Protein AF-A0A7V5ICJ8-F1 (afdb_monomer)

Radius of gyration: 13.15 Å; Cα contacts (8 Å, |Δi|>4): 109; chains: 1; bounding box: 35×31×33 Å

Nearest PDB structures (foldseek):
  2vch-assembly1_A  TM=6.871E-01  e=6.951E-01  Arabidopsis thaliana
  3tov-assembly2_B  TM=5.220E-01  e=2.672E-01  Veillonella parvula DSM 2008
  5fnz-assembly1_B  TM=4.433E-01  e=6.951E-01  Corynebacterium ammoniagenes
  5fo1-assembly1_B  TM=3.860E-01  e=5.663E-01  Corynebacterium ammoniagenes
  5fnz-assembly1_A  TM=4.041E-01  e=8.531E-01  Corynebacterium ammoniagenes

Secondary structure (DSSP, 8-state):
------EEEEESS-STTTTHHHHHHHHHHHHHHT-EEEEEE-HHHHHHHHHHS---S-SEEEEE------TTS--

pLDDT: mean 83.96, std 13.06, range [50.41, 95.5]

Foldseek 3Di:
DDPDADEEEDACADDDPGNQVVLVVQQVCCVVVVHAYEYEEAPVRSVVNVVVDPDPDGSYHYDYDDDDDDPPDDD

Structure (mmCIF, N/CA/C/O backbone):
data_AF-A0A7V5ICJ8-F1
#
_entry.id   AF-A0A7V5ICJ8-F1
#
loop_
_atom_site.group_PDB
_atom_site.id
_atom_site.type_symbol
_atom_site.label_atom_id
_atom_site.label_alt_id
_atom_site.label_comp_id
_atom_site.label_asym_id
_atom_site.label_entity_id
_atom_site.label_seq_id
_atom_site.pdbx_PDB_ins_code
_atom_site.Cartn_x
_atom_site.Cartn_y
_atom_site.Cartn_z
_atom_site.occupancy
_atom_site.B_iso_or_equiv
_atom_site.auth_seq_id
_atom_site.auth_comp_id
_atom_site.auth_asym_id
_atom_site.auth_atom_id
_atom_site.pdbx_PDB_model_num
ATOM 1 N N . MET A 1 1 ? -22.434 8.755 18.647 1.00 50.41 1 MET A N 1
ATOM 2 C CA . MET A 1 1 ? -21.267 9.172 17.844 1.00 50.41 1 MET A CA 1
ATOM 3 C C . MET A 1 1 ? -21.422 8.552 16.472 1.00 50.41 1 MET A C 1
ATOM 5 O O . MET A 1 1 ? -21.845 7.411 16.413 1.00 50.41 1 MET A O 1
ATOM 9 N N . SER A 1 2 ? -21.149 9.284 15.398 1.00 57.41 2 SER A N 1
ATOM 10 C CA . SER A 1 2 ? -21.077 8.707 14.053 1.00 57.41 2 SER A CA 1
ATOM 11 C C . SER A 1 2 ? -19.929 7.698 13.973 1.00 57.41 2 SER A C 1
ATOM 13 O O . SER A 1 2 ? -18.805 8.050 14.336 1.00 57.41 2 SER A O 1
ATOM 15 N N . ASP A 1 3 ? -20.203 6.493 13.470 1.00 71.69 3 ASP A N 1
ATOM 16 C CA . ASP A 1 3 ? -19.219 5.448 13.148 1.00 71.69 3 ASP A CA 1
ATOM 17 C C . ASP A 1 3 ? -18.400 5.839 11.905 1.00 71.69 3 ASP A C 1
ATOM 19 O O . ASP A 1 3 ? -18.468 5.216 10.846 1.00 71.69 3 ASP A O 1
ATOM 23 N N . PHE A 1 4 ? -17.669 6.949 11.990 1.00 74.25 4 PHE A N 1
ATOM 24 C CA . PHE A 1 4 ? -16.787 7.383 10.918 1.00 74.25 4 PHE A CA 1
ATOM 25 C C . PHE A 1 4 ? -15.442 6.669 11.052 1.00 74.25 4 PHE A C 1
ATOM 27 O O . PHE A 1 4 ? -14.573 7.096 11.811 1.00 74.25 4 PHE A O 1
ATOM 34 N N . THR A 1 5 ? -15.269 5.581 10.304 1.00 77.50 5 THR A N 1
ATOM 35 C CA . THR A 1 5 ? -13.956 4.962 10.105 1.00 77.50 5 THR A CA 1
ATOM 36 C C . THR A 1 5 ? -13.299 5.596 8.877 1.00 77.50 5 THR A C 1
ATOM 38 O O . THR A 1 5 ? -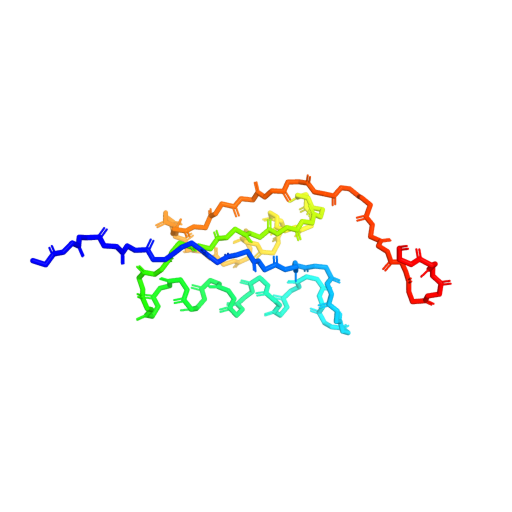13.778 5.377 7.759 1.00 77.50 5 THR A O 1
ATOM 41 N N . PRO A 1 6 ? -12.223 6.386 9.038 1.00 81.44 6 PRO A N 1
ATOM 42 C CA . PRO A 1 6 ? -11.559 7.022 7.908 1.00 81.44 6 PRO A CA 1
ATOM 43 C C . PRO A 1 6 ? -11.010 5.978 6.926 1.00 81.44 6 PRO A C 1
ATOM 45 O O . PRO A 1 6 ? -10.492 4.932 7.329 1.00 81.44 6 PRO A O 1
ATOM 48 N N . LYS A 1 7 ? -11.124 6.288 5.628 1.00 89.94 7 LYS A N 1
ATOM 49 C CA . LYS A 1 7 ? -10.429 5.584 4.544 1.00 89.94 7 LYS A CA 1
ATOM 50 C C . LYS A 1 7 ? -9.211 6.396 4.122 1.00 89.94 7 LYS A C 1
ATOM 52 O O . LYS A 1 7 ? -9.349 7.579 3.821 1.00 89.94 7 LYS A O 1
ATOM 57 N N . ILE A 1 8 ? -8.043 5.762 4.090 1.00 93.88 8 ILE A N 1
ATOM 58 C CA . ILE A 1 8 ? -6.774 6.404 3.733 1.00 93.88 8 ILE A CA 1
ATOM 59 C C . ILE A 1 8 ? -6.202 5.717 2.497 1.00 93.88 8 ILE A C 1
ATOM 61 O O . ILE A 1 8 ? -5.947 4.516 2.521 1.00 93.88 8 ILE A O 1
ATOM 65 N N . ALA A 1 9 ? -5.997 6.477 1.423 1.00 94.81 9 ALA A N 1
ATOM 66 C CA . ALA A 1 9 ? -5.254 6.006 0.261 1.00 94.81 9 ALA A CA 1
ATOM 67 C C . ALA A 1 9 ? -3.748 6.188 0.494 1.00 94.81 9 ALA A C 1
ATOM 69 O O . ALA A 1 9 ? -3.318 7.230 0.988 1.00 94.81 9 ALA A O 1
ATOM 70 N N . VAL A 1 10 ? -2.960 5.174 0.146 1.00 95.38 10 VAL A N 1
ATOM 71 C CA . VAL A 1 10 ? -1.502 5.156 0.288 1.00 95.38 10 VAL A CA 1
ATOM 72 C C . VAL A 1 10 ? -0.903 4.742 -1.050 1.00 95.38 10 VAL A C 1
ATOM 74 O O . VAL A 1 10 ? -1.232 3.670 -1.559 1.00 95.38 10 VAL A O 1
ATOM 77 N N . ASP A 1 11 ? -0.024 5.575 -1.608 1.00 94.94 11 ASP A N 1
ATOM 78 C CA . ASP A 1 11 ? 0.799 5.198 -2.759 1.00 94.94 11 ASP A CA 1
ATOM 79 C C . ASP A 1 11 ? 1.775 4.101 -2.329 1.00 94.94 11 ASP A C 1
ATOM 81 O O . ASP A 1 11 ? 2.711 4.347 -1.571 1.00 94.94 11 ASP A O 1
ATOM 85 N N . ALA A 1 12 ? 1.522 2.878 -2.786 1.00 95.00 12 ALA A N 1
ATOM 86 C CA . ALA A 1 12 ? 2.330 1.719 -2.451 1.00 95.00 12 ALA A CA 1
ATOM 87 C C . ALA A 1 12 ? 3.628 1.655 -3.262 1.00 95.00 12 ALA A C 1
ATOM 89 O O . ALA A 1 12 ? 4.469 0.818 -2.955 1.00 95.00 12 ALA A O 1
ATOM 90 N N . MET A 1 13 ? 3.785 2.479 -4.298 1.00 93.00 13 MET A N 1
ATOM 91 C CA . MET A 1 13 ? 4.906 2.434 -5.237 1.00 93.00 13 MET A CA 1
ATOM 92 C C . MET A 1 13 ? 5.958 3.513 -4.963 1.00 93.00 13 MET A C 1
ATOM 94 O O . MET A 1 13 ? 7.087 3.375 -5.432 1.00 93.00 13 MET A O 1
ATOM 98 N N . GLY A 1 14 ? 5.611 4.550 -4.199 1.00 87.69 14 GLY A N 1
ATOM 99 C CA . GLY A 1 14 ? 6.491 5.669 -3.880 1.00 87.69 14 GLY A CA 1
ATOM 100 C C . GLY A 1 14 ? 7.525 5.379 -2.784 1.00 87.69 14 GLY A C 1
ATOM 101 O O . GLY A 1 14 ? 7.194 4.926 -1.686 1.00 87.69 14 GLY A O 1
ATOM 102 N N . GLY A 1 15 ? 8.784 5.726 -3.059 1.00 86.56 15 GLY A N 1
ATOM 103 C CA . GLY A 1 15 ? 9.900 5.690 -2.107 1.00 86.56 15 GLY A CA 1
ATOM 104 C C . GLY A 1 15 ? 10.916 4.573 -2.360 1.00 86.56 15 GLY A C 1
ATOM 105 O O . GLY A 1 15 ? 10.625 3.567 -3.001 1.00 86.56 15 GLY A O 1
ATOM 106 N N . ASP A 1 16 ? 12.121 4.736 -1.810 1.00 90.69 16 ASP A N 1
ATOM 107 C CA . ASP A 1 16 ? 13.297 3.901 -2.124 1.00 90.69 16 ASP A CA 1
ATOM 108 C C . ASP A 1 16 ? 13.123 2.403 -1.811 1.00 90.69 16 ASP A C 1
ATOM 110 O O . ASP A 1 16 ? 13.777 1.551 -2.409 1.00 90.69 16 ASP A O 1
ATOM 114 N N . PHE A 1 17 ? 12.238 2.077 -0.864 1.00 91.88 17 PHE A N 1
ATOM 115 C CA . PHE A 1 17 ? 11.968 0.710 -0.398 1.00 91.88 17 PHE A CA 1
ATOM 116 C C . PHE A 1 17 ? 10.533 0.252 -0.691 1.00 91.88 17 PHE A C 1
ATOM 118 O O . PHE A 1 17 ? 10.017 -0.673 -0.050 1.00 91.88 17 PHE A O 1
ATOM 125 N N . ALA A 1 18 ? 9.858 0.921 -1.625 1.00 91.81 18 ALA A N 1
ATOM 126 C CA . ALA A 1 18 ? 8.554 0.504 -2.107 1.00 91.81 18 ALA A CA 1
ATOM 127 C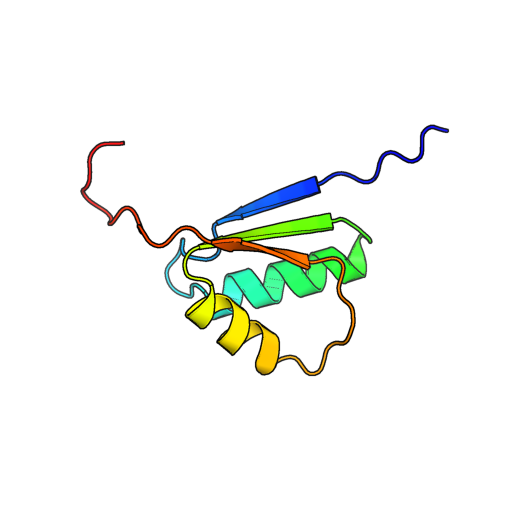 C . ALA A 1 18 ? 8.665 -0.725 -3.036 1.00 91.81 18 ALA A C 1
ATOM 129 O O . ALA A 1 18 ? 9.674 -0.915 -3.716 1.00 91.81 18 ALA A O 1
ATOM 130 N N . PRO A 1 19 ? 7.638 -1.589 -3.098 1.00 9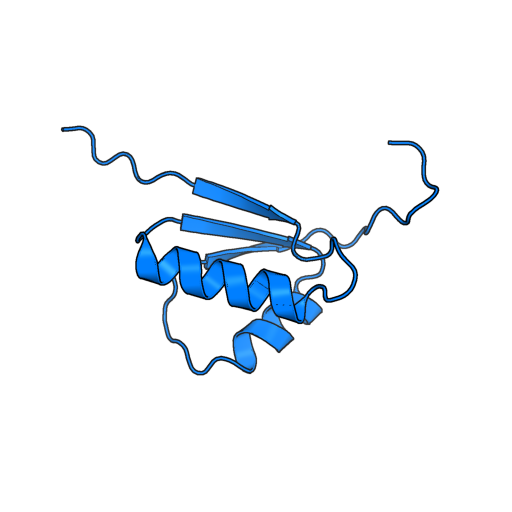3.88 19 PRO A N 1
ATOM 131 C CA . PRO A 1 19 ? 6.409 -1.546 -2.307 1.00 93.88 19 PRO A CA 1
ATOM 132 C C . PRO A 1 19 ? 6.520 -2.198 -0.923 1.00 93.88 19 PRO A C 1
ATOM 134 O O . PRO A 1 19 ? 5.614 -2.052 -0.108 1.00 93.88 19 PRO A O 1
ATOM 137 N N . GLU A 1 20 ? 7.620 -2.889 -0.621 1.00 94.12 20 GLU A N 1
ATOM 138 C CA . GLU A 1 20 ? 7.769 -3.710 0.589 1.00 94.12 20 GLU A CA 1
ATOM 139 C C . GLU A 1 20 ? 7.508 -2.932 1.889 1.00 94.12 20 GLU A C 1
ATOM 141 O O . GLU A 1 20 ? 6.635 -3.304 2.680 1.00 94.12 20 GLU A O 1
ATOM 146 N N . MET A 1 21 ? 8.237 -1.836 2.115 1.00 94.44 21 MET A N 1
ATOM 147 C CA . MET A 1 21 ? 8.138 -1.094 3.376 1.00 94.44 21 MET A CA 1
ATOM 148 C C . MET A 1 21 ? 6.812 -0.349 3.515 1.00 94.44 21 MET A C 1
ATOM 150 O O . MET A 1 21 ? 6.271 -0.264 4.621 1.00 94.44 21 MET A O 1
ATOM 154 N N . VAL A 1 22 ? 6.262 0.142 2.402 1.00 95.31 22 VAL A N 1
ATOM 155 C CA . VAL A 1 22 ? 4.986 0.863 2.394 1.00 95.31 22 VAL A CA 1
ATOM 156 C C . VAL A 1 22 ? 3.835 -0.086 2.708 1.00 95.31 22 VAL A C 1
ATOM 158 O O . VAL A 1 22 ? 3.052 0.180 3.620 1.00 95.31 22 VAL A O 1
ATOM 161 N N . VAL A 1 23 ? 3.773 -1.232 2.023 1.00 94.19 23 VAL A N 1
ATOM 162 C CA . VAL A 1 23 ? 2.754 -2.261 2.266 1.00 94.19 23 VAL A CA 1
ATOM 163 C C . VAL A 1 23 ? 2.835 -2.751 3.712 1.00 94.19 23 VAL A C 1
ATOM 165 O O . VAL A 1 23 ? 1.816 -2.818 4.399 1.00 94.19 23 VAL A O 1
ATOM 168 N N . ARG A 1 24 ? 4.040 -3.025 4.224 1.00 93.00 24 ARG A N 1
ATOM 169 C CA . ARG A 1 24 ? 4.227 -3.467 5.612 1.00 93.00 24 ARG A CA 1
ATOM 170 C C . ARG A 1 24 ? 3.767 -2.417 6.626 1.00 93.00 24 ARG A C 1
ATOM 172 O O . ARG A 1 24 ? 3.075 -2.761 7.584 1.00 93.00 24 ARG A O 1
ATOM 179 N N . GLY A 1 25 ? 4.127 -1.151 6.424 1.00 93.25 25 GLY A N 1
ATOM 180 C CA . GLY A 1 25 ? 3.711 -0.049 7.294 1.00 93.25 25 GLY A CA 1
ATOM 181 C C . GLY A 1 25 ? 2.198 0.168 7.284 1.00 93.25 25 GLY A C 1
ATOM 182 O O . GLY A 1 25 ? 1.586 0.287 8.346 1.00 93.25 25 GLY A O 1
ATOM 183 N N . ALA A 1 26 ? 1.585 0.135 6.100 1.00 93.69 26 ALA A N 1
ATOM 184 C CA . ALA A 1 26 ? 0.141 0.238 5.931 1.00 93.69 26 ALA A CA 1
ATOM 185 C C . ALA A 1 26 ? -0.591 -0.874 6.688 1.00 93.69 26 ALA A C 1
ATOM 187 O O . ALA A 1 26 ? -1.493 -0.604 7.475 1.00 93.69 26 ALA A O 1
ATOM 188 N N . VAL A 1 27 ? -0.160 -2.123 6.533 1.00 91.19 27 VAL A N 1
ATOM 189 C CA . VAL A 1 27 ? -0.773 -3.254 7.234 1.00 91.19 27 VAL A CA 1
ATOM 190 C C . VAL A 1 27 ? -0.676 -3.112 8.759 1.00 91.19 27 VAL A C 1
ATOM 192 O O . VAL A 1 27 ? -1.653 -3.368 9.469 1.00 91.19 27 VAL A O 1
ATOM 195 N N . LEU A 1 28 ? 0.469 -2.658 9.280 1.00 91.38 28 LEU A N 1
ATOM 196 C CA . LEU A 1 28 ? 0.627 -2.384 10.711 1.00 91.38 28 LEU A CA 1
ATOM 197 C C . LEU A 1 28 ? -0.326 -1.277 11.188 1.00 91.38 28 LEU A C 1
ATOM 199 O O . LEU A 1 28 ? -0.981 -1.441 12.218 1.00 91.38 28 LEU A O 1
ATOM 203 N N . ALA A 1 29 ? -0.460 -0.190 10.425 1.00 91.19 29 ALA A N 1
ATOM 204 C CA . ALA A 1 29 ? -1.358 0.915 10.751 1.00 91.19 29 ALA A CA 1
ATOM 205 C C . ALA A 1 29 ? -2.839 0.498 10.711 1.00 91.19 29 ALA A C 1
ATOM 207 O O . ALA A 1 29 ? -3.586 0.798 11.644 1.00 91.19 29 ALA A O 1
ATOM 208 N N . ALA A 1 30 ? -3.247 -0.249 9.680 1.00 90.12 30 ALA A N 1
ATOM 209 C CA . ALA A 1 30 ? -4.593 -0.804 9.539 1.00 90.12 30 ALA A CA 1
ATOM 210 C C . ALA A 1 30 ? -5.003 -1.609 10.782 1.00 90.12 30 ALA A C 1
ATOM 212 O O . ALA A 1 30 ? -6.099 -1.429 11.313 1.00 90.12 30 ALA A O 1
ATOM 213 N N . LYS A 1 31 ? -4.092 -2.441 11.302 1.00 86.38 31 LYS A N 1
ATOM 214 C CA . LYS A 1 31 ? -4.305 -3.217 12.532 1.00 86.38 31 LYS A CA 1
ATOM 215 C C . LYS A 1 31 ? -4.344 -2.352 13.785 1.00 86.38 31 LYS A C 1
ATOM 217 O O . LYS A 1 31 ? -5.252 -2.492 14.596 1.00 86.38 31 LYS A O 1
ATOM 222 N N . GLN A 1 32 ? -3.341 -1.494 13.968 1.00 89.75 32 GLN A N 1
ATOM 223 C CA . GLN A 1 32 ? -3.162 -0.742 15.209 1.00 89.75 32 GLN A CA 1
ATOM 224 C C . GLN A 1 32 ? -4.275 0.282 15.432 1.00 89.75 32 GLN A C 1
ATOM 226 O O . GLN A 1 32 ? -4.707 0.482 16.565 1.00 89.75 32 GLN A O 1
ATOM 231 N N . PHE A 1 33 ? -4.742 0.918 14.358 1.00 88.06 33 PHE A N 1
ATOM 232 C CA . PHE A 1 33 ? -5.725 1.995 14.435 1.00 88.06 33 PHE A CA 1
ATOM 233 C C . PHE A 1 33 ? -7.125 1.574 13.982 1.00 88.06 33 PHE A C 1
ATOM 235 O O . PHE A 1 33 ? -8.045 2.380 14.077 1.00 88.06 33 PHE A O 1
ATOM 242 N N . SER A 1 34 ? -7.305 0.327 13.521 1.00 86.19 34 SER A N 1
ATOM 243 C CA . SER A 1 34 ? -8.586 -0.169 12.988 1.00 86.19 34 SER A CA 1
ATOM 244 C C . SER A 1 34 ? -9.159 0.747 11.896 1.00 86.19 34 SER A C 1
ATOM 246 O O . SER A 1 34 ? -10.354 1.038 11.863 1.00 86.19 34 SER A O 1
ATOM 248 N N . ILE A 1 35 ? -8.278 1.233 11.019 1.00 88.88 35 ILE A N 1
ATOM 249 C CA . ILE A 1 35 ? -8.611 2.106 9.888 1.00 88.88 35 ILE A CA 1
ATOM 250 C C . ILE A 1 35 ? -8.626 1.314 8.585 1.00 88.88 35 ILE A C 1
ATOM 252 O O . ILE A 1 35 ? -7.930 0.309 8.446 1.00 88.88 35 ILE A O 1
ATOM 256 N N . ASN A 1 36 ? -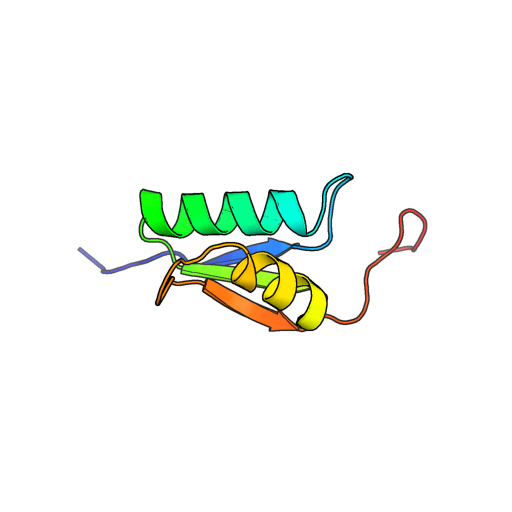9.381 1.813 7.612 1.00 91.38 36 ASN A N 1
ATOM 257 C CA . ASN A 1 36 ? -9.428 1.236 6.276 1.00 91.38 36 ASN A CA 1
ATOM 258 C C . ASN A 1 36 ? -8.330 1.862 5.412 1.00 91.38 36 ASN A C 1
ATOM 260 O O . ASN A 1 36 ? -8.279 3.088 5.272 1.00 91.38 36 ASN A O 1
ATOM 264 N N . ILE A 1 37 ? -7.477 1.036 4.810 1.00 94.44 37 ILE A N 1
ATOM 265 C CA . ILE A 1 37 ? -6.405 1.506 3.924 1.00 94.44 37 ILE A CA 1
ATOM 266 C C . ILE A 1 37 ? -6.634 1.010 2.501 1.00 94.44 37 ILE A C 1
ATOM 268 O O . ILE A 1 37 ? -6.990 -0.144 2.288 1.00 94.44 37 ILE A O 1
ATOM 272 N N . ILE A 1 38 ? -6.399 1.885 1.527 1.00 95.44 38 ILE A N 1
ATOM 273 C CA . ILE A 1 38 ? -6.390 1.562 0.103 1.00 95.44 38 ILE A CA 1
ATOM 274 C C . ILE A 1 38 ? -4.948 1.693 -0.388 1.00 95.44 38 ILE A C 1
ATOM 276 O O . ILE A 1 38 ? -4.403 2.794 -0.414 1.00 95.44 38 ILE A O 1
ATOM 280 N N . LEU A 1 39 ? -4.327 0.580 -0.769 1.00 95.50 39 LEU A N 1
ATOM 281 C CA . LEU A 1 39 ? -3.000 0.565 -1.383 1.00 95.50 39 LEU A CA 1
ATOM 282 C C . LEU A 1 39 ? -3.141 0.811 -2.885 1.00 95.50 39 LEU A C 1
ATOM 284 O O . LEU A 1 39 ? -3.775 0.019 -3.582 1.00 95.50 39 LEU A O 1
ATOM 288 N N . VAL A 1 40 ? -2.564 1.905 -3.373 1.00 95.44 40 VAL A N 1
ATOM 289 C CA . VAL A 1 40 ? -2.612 2.301 -4.784 1.00 95.44 40 VAL A CA 1
ATOM 290 C C . VAL A 1 40 ? -1.311 1.891 -5.463 1.00 95.44 40 VAL A C 1
ATOM 292 O O . VAL A 1 40 ? -0.237 2.209 -4.959 1.00 95.44 40 VAL A O 1
ATOM 295 N N . GLY A 1 41 ? -1.390 1.174 -6.584 1.00 94.62 41 GLY A N 1
ATOM 296 C CA . GLY A 1 41 ? -0.199 0.800 -7.349 1.00 94.62 41 GLY A CA 1
ATOM 297 C C . GLY A 1 41 ? -0.323 -0.497 -8.138 1.00 94.62 41 GLY A C 1
ATOM 298 O O . GLY A 1 41 ? -1.418 -0.994 -8.422 1.00 94.62 41 GLY A O 1
ATOM 299 N N . ASN A 1 42 ? 0.824 -1.075 -8.491 1.00 94.06 42 ASN A N 1
ATOM 300 C CA . ASN A 1 42 ? 0.864 -2.340 -9.213 1.00 94.06 42 ASN A CA 1
ATOM 301 C C . ASN A 1 42 ?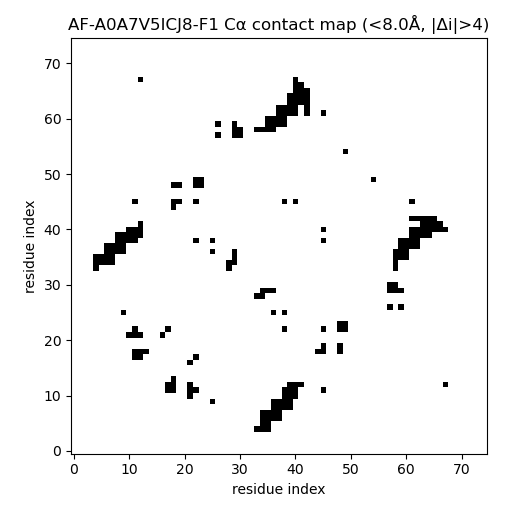 0.343 -3.480 -8.318 1.00 94.06 42 ASN A C 1
ATOM 303 O O . ASN A 1 42 ? 0.981 -3.848 -7.327 1.00 94.06 42 ASN A O 1
ATOM 307 N N . GLU A 1 43 ? -0.809 -4.047 -8.681 1.00 93.69 43 GLU A N 1
ATOM 308 C CA . GLU A 1 43 ? -1.532 -5.014 -7.853 1.00 93.69 43 GLU A CA 1
ATOM 309 C C . GLU A 1 43 ? -0.712 -6.282 -7.603 1.00 93.69 43 GLU A C 1
ATOM 311 O O . GLU A 1 43 ? -0.655 -6.749 -6.467 1.00 93.69 43 GLU A O 1
ATOM 316 N N . ASP A 1 44 ? -0.014 -6.800 -8.615 1.00 93.00 44 ASP A N 1
ATOM 317 C CA . ASP A 1 44 ? 0.800 -8.011 -8.482 1.00 93.00 44 ASP A CA 1
ATOM 318 C C . ASP A 1 44 ? 1.940 -7.821 -7.480 1.00 93.00 44 ASP A C 1
ATOM 320 O O . ASP A 1 44 ? 2.180 -8.676 -6.620 1.00 93.00 44 ASP A O 1
ATOM 324 N N . LYS A 1 45 ? 2.631 -6.676 -7.551 1.00 93.12 45 LYS A N 1
ATOM 325 C CA . LYS A 1 45 ? 3.699 -6.344 -6.603 1.00 93.12 45 LYS A CA 1
ATOM 326 C C . LYS A 1 45 ? 3.144 -6.179 -5.186 1.00 93.12 45 LYS A C 1
ATOM 328 O O . LYS A 1 45 ? 3.713 -6.740 -4.252 1.00 93.12 45 LYS A O 1
ATOM 333 N N . ILE A 1 46 ? 2.016 -5.485 -5.022 1.00 93.81 46 ILE A N 1
ATOM 334 C CA . ILE A 1 46 ? 1.364 -5.300 -3.715 1.00 93.81 46 ILE A CA 1
ATOM 335 C C . ILE A 1 46 ? 0.922 -6.649 -3.131 1.00 93.81 46 ILE A C 1
ATOM 337 O O . ILE A 1 46 ? 1.223 -6.952 -1.976 1.00 93.81 46 ILE A O 1
ATOM 341 N N . ARG A 1 47 ? 0.255 -7.501 -3.922 1.00 92.06 47 ARG A N 1
ATOM 342 C CA . ARG A 1 47 ? -0.192 -8.837 -3.495 1.00 92.06 47 ARG A CA 1
ATOM 343 C C . ARG A 1 47 ? 0.970 -9.738 -3.103 1.00 92.06 47 ARG A C 1
ATOM 345 O O . ARG A 1 47 ? 0.849 -10.486 -2.134 1.00 92.06 47 ARG A O 1
ATOM 352 N N . LYS A 1 48 ? 2.097 -9.659 -3.817 1.00 92.56 48 LYS A N 1
ATOM 353 C CA . LYS A 1 48 ? 3.315 -10.399 -3.470 1.00 92.56 48 LYS A CA 1
ATOM 354 C C . LYS A 1 48 ? 3.824 -10.018 -2.081 1.00 92.56 48 LYS A C 1
ATOM 356 O O . LYS A 1 48 ? 4.158 -10.910 -1.305 1.00 92.56 48 LYS A O 1
ATOM 361 N N . GLU A 1 49 ? 3.856 -8.727 -1.757 1.00 92.06 49 GLU A N 1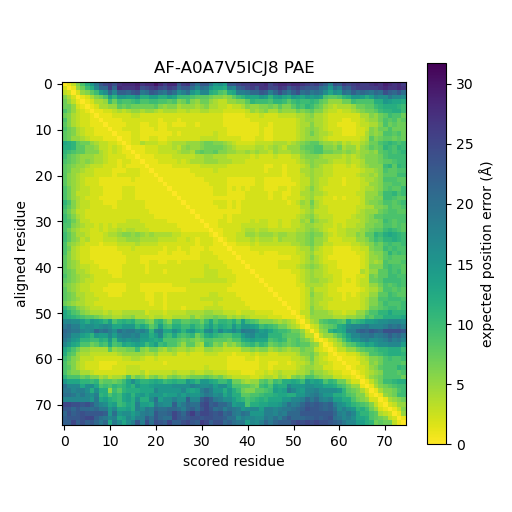
ATOM 362 C CA . GLU A 1 49 ? 4.281 -8.248 -0.437 1.00 92.06 49 GLU A CA 1
ATOM 363 C C . GLU A 1 49 ? 3.269 -8.604 0.660 1.00 92.06 49 GLU A C 1
ATOM 365 O O . GLU A 1 49 ? 3.659 -9.110 1.712 1.00 92.06 49 GLU A O 1
ATOM 370 N N . LEU A 1 50 ? 1.966 -8.460 0.392 1.00 89.69 50 LEU A N 1
ATOM 371 C CA . LEU A 1 50 ? 0.911 -8.905 1.310 1.00 89.69 50 LEU A CA 1
ATOM 372 C C . LEU A 1 50 ? 0.993 -10.411 1.596 1.00 89.69 50 LEU A C 1
ATOM 374 O O . LEU A 1 50 ? 0.811 -10.817 2.736 1.00 89.69 50 LEU A O 1
ATOM 378 N N . GLY A 1 51 ? 1.330 -11.236 0.601 1.00 87.12 51 GLY A N 1
ATOM 379 C CA . GLY A 1 51 ? 1.479 -12.686 0.757 1.00 87.12 51 GLY A CA 1
ATOM 380 C C . GLY A 1 51 ? 2.666 -13.123 1.627 1.00 87.12 51 GLY A C 1
ATOM 381 O O . GLY A 1 51 ? 2.662 -14.246 2.136 1.00 87.12 51 GLY A O 1
ATOM 382 N N . LYS A 1 52 ? 3.674 -12.261 1.834 1.00 84.06 52 LYS A N 1
ATOM 383 C CA . LYS A 1 52 ? 4.774 -12.527 2.785 1.00 84.06 52 LYS A CA 1
ATOM 384 C C . LYS A 1 52 ? 4.300 -12.415 4.234 1.00 84.06 52 LYS A C 1
ATOM 386 O O . LYS A 1 52 ? 4.822 -13.095 5.119 1.00 84.06 52 LYS A O 1
ATOM 391 N N . SER A 1 53 ? 3.295 -11.581 4.468 1.00 67.50 53 SER A N 1
ATOM 392 C CA . SER A 1 53 ? 2.650 -11.404 5.759 1.00 67.50 53 SER A CA 1
ATOM 393 C C . SER A 1 53 ? 1.541 -12.450 5.893 1.00 67.50 53 SER A C 1
ATOM 395 O O . SER A 1 53 ? 0.546 -12.413 5.182 1.00 67.50 53 SER A O 1
ATOM 397 N N . ARG A 1 54 ? 1.686 -13.419 6.808 1.00 62.19 54 ARG A N 1
ATOM 398 C CA . ARG A 1 54 ? 0.655 -14.442 7.116 1.00 62.19 54 ARG A CA 1
ATOM 399 C C . ARG A 1 54 ? -0.547 -13.856 7.868 1.00 62.19 54 ARG A C 1
ATOM 401 O O . ARG A 1 54 ? -0.949 -14.347 8.921 1.00 62.19 54 ARG A O 1
ATOM 408 N N . GLU A 1 55 ? -1.072 -12.750 7.388 1.00 59.25 55 GLU A N 1
ATOM 409 C CA . GLU A 1 55 ? -1.976 -11.892 8.129 1.00 59.25 55 GLU A CA 1
ATOM 410 C C . GLU A 1 55 ? -3.326 -11.945 7.416 1.00 59.25 55 GLU A C 1
ATOM 412 O O . 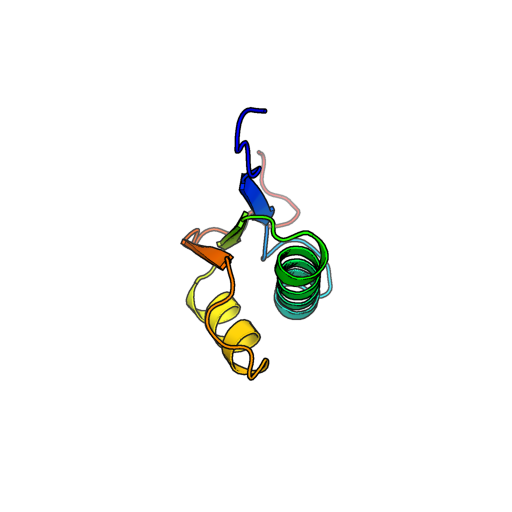GLU A 1 55 ? -3.378 -11.723 6.215 1.00 59.25 55 GLU A O 1
ATOM 417 N N . GLY A 1 56 ? -4.369 -12.384 8.134 1.00 62.31 56 GLY A N 1
ATOM 418 C CA . GLY A 1 56 ? -5.676 -12.777 7.585 1.00 62.31 56 GLY A CA 1
ATOM 419 C C . GLY A 1 56 ? -6.483 -11.640 6.942 1.00 62.31 56 GLY A C 1
ATOM 420 O O . GLY A 1 56 ? -5.949 -10.816 6.214 1.00 62.31 56 GLY A O 1
ATOM 421 N N . ASN A 1 57 ? -7.796 -11.580 7.190 1.00 63.75 57 ASN A N 1
ATOM 422 C CA . ASN A 1 57 ? -8.625 -10.481 6.678 1.00 63.75 57 ASN A CA 1
ATOM 423 C C . ASN A 1 57 ? -8.220 -9.154 7.338 1.00 63.75 57 ASN A C 1
ATOM 425 O O . ASN A 1 57 ? -8.666 -8.828 8.437 1.00 63.75 57 ASN A O 1
ATOM 429 N N . LEU A 1 58 ? -7.349 -8.407 6.667 1.00 74.25 58 LEU A N 1
ATOM 430 C CA . LEU A 1 58 ? -6.967 -7.047 7.020 1.00 74.25 58 LEU A CA 1
ATOM 431 C C . LEU A 1 58 ? -7.941 -6.063 6.361 1.00 74.25 58 LEU A C 1
ATOM 433 O O . LEU A 1 58 ? -8.404 -6.344 5.254 1.00 74.25 58 LEU A O 1
ATOM 437 N N . PRO A 1 59 ? -8.231 -4.902 6.976 1.00 82.81 59 PRO A N 1
ATOM 438 C CA . PRO A 1 59 ? -9.031 -3.847 6.351 1.00 82.81 59 PRO A CA 1
ATOM 439 C C . PRO A 1 59 ? -8.196 -3.079 5.306 1.00 82.81 59 PRO A C 1
ATOM 441 O O . PRO A 1 59 ? -7.996 -1.868 5.400 1.00 82.81 59 PRO A O 1
ATOM 444 N N . VAL A 1 60 ? -7.647 -3.816 4.335 1.00 87.94 60 VAL A N 1
ATOM 445 C CA . VAL A 1 60 ? -6.781 -3.312 3.268 1.00 87.94 60 VAL A CA 1
ATOM 446 C C . VAL A 1 60 ? -7.391 -3.672 1.917 1.00 87.94 60 VAL A C 1
ATOM 448 O O . VAL A 1 60 ? -7.574 -4.844 1.591 1.00 87.94 60 VAL A O 1
ATOM 451 N N . GLU A 1 61 ? -7.690 -2.649 1.129 1.00 92.25 61 GLU A N 1
ATOM 452 C CA . GLU A 1 61 ? -8.145 -2.741 -0.256 1.00 92.25 61 GLU A CA 1
ATOM 453 C C . GLU A 1 61 ? -6.961 -2.432 -1.194 1.00 92.25 61 GLU A C 1
ATOM 455 O O . GLU A 1 61 ? -6.040 -1.701 -0.822 1.00 92.25 61 GLU A O 1
ATOM 460 N N . ILE A 1 62 ? -6.966 -2.974 -2.416 1.00 93.31 62 ILE A N 1
ATOM 461 C CA . ILE A 1 62 ? -5.977 -2.635 -3.452 1.00 93.31 62 ILE A CA 1
ATOM 462 C C . ILE A 1 62 ? -6.696 -1.882 -4.567 1.00 93.31 62 ILE A C 1
ATOM 464 O O . ILE A 1 62 ? -7.688 -2.373 -5.102 1.00 93.31 62 ILE A O 1
ATOM 468 N N . CYS A 1 63 ? -6.183 -0.709 -4.926 1.00 94.19 63 CYS A N 1
ATOM 469 C CA . CYS A 1 63 ? -6.582 0.027 -6.116 1.00 94.19 63 CYS A CA 1
ATOM 470 C C . CYS A 1 63 ? -5.470 -0.117 -7.157 1.00 94.19 63 CYS A C 1
ATOM 472 O O . CYS A 1 63 ? -4.372 0.419 -6.980 1.00 94.19 63 CYS A O 1
ATOM 474 N N . HIS A 1 64 ? -5.728 -0.881 -8.219 1.00 91.56 64 HIS A N 1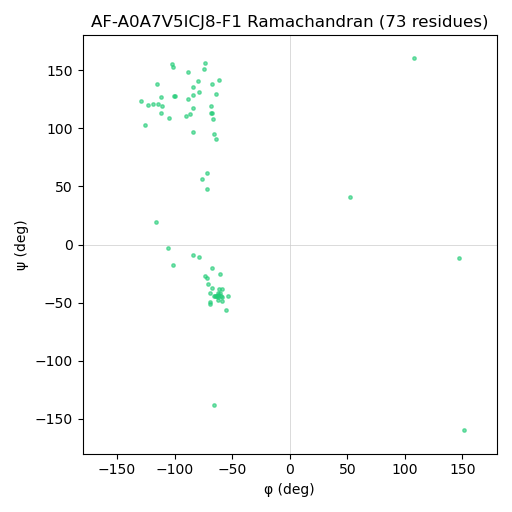
ATOM 475 C CA . HIS A 1 64 ? -4.722 -1.093 -9.248 1.00 91.56 64 HIS A CA 1
ATOM 476 C C . HIS A 1 64 ? -4.458 0.201 -10.029 1.00 91.56 64 HIS A C 1
ATOM 478 O O . HIS A 1 64 ? -5.348 0.730 -10.690 1.00 91.56 64 HIS A O 1
ATOM 484 N N . ALA A 1 65 ? -3.213 0.666 -9.976 1.00 86.94 65 ALA A N 1
ATOM 485 C CA . ALA A 1 65 ? -2.673 1.729 -10.809 1.00 86.94 65 ALA A CA 1
ATOM 486 C C . ALA A 1 65 ? -1.403 1.181 -11.490 1.00 86.94 65 ALA A C 1
ATOM 488 O O . ALA A 1 65 ? -0.387 0.992 -10.813 1.00 86.94 65 ALA A O 1
ATOM 489 N N . PRO A 1 66 ? -1.464 0.801 -12.781 1.00 72.75 66 PRO A N 1
ATOM 490 C CA . PRO A 1 66 ? -0.333 0.180 -13.472 1.00 72.75 66 PRO A CA 1
ATOM 491 C C . PRO A 1 66 ? 0.792 1.168 -13.797 1.00 72.75 66 PRO A C 1
ATOM 493 O O . PRO A 1 66 ? 1.944 0.747 -13.895 1.00 72.75 66 PRO A O 1
ATOM 496 N N . GLU A 1 67 ? 0.463 2.449 -13.954 1.00 73.62 67 GLU A N 1
ATOM 497 C CA . GLU A 1 67 ? 1.415 3.518 -14.250 1.00 73.62 67 GLU A CA 1
ATOM 498 C C . GLU A 1 67 ? 2.062 4.016 -12.953 1.00 73.62 67 GLU A C 1
ATOM 500 O O . GLU A 1 67 ? 1.380 4.317 -11.972 1.00 73.62 67 GLU A O 1
ATOM 505 N N . VAL A 1 68 ? 3.392 4.064 -12.945 1.00 64.75 68 VAL A N 1
ATOM 506 C CA . VAL A 1 68 ? 4.190 4.683 -11.885 1.00 64.75 68 VAL A CA 1
ATOM 507 C C . VAL A 1 68 ? 4.820 5.913 -12.512 1.00 64.75 68 VAL A C 1
ATOM 509 O O . VAL A 1 68 ? 5.571 5.760 -13.469 1.00 64.75 68 VAL A O 1
ATOM 512 N N . ILE A 1 69 ? 4.516 7.099 -11.984 1.00 64.88 69 ILE A N 1
ATOM 513 C CA . ILE A 1 69 ? 5.172 8.334 -12.421 1.00 64.88 69 ILE A CA 1
ATOM 514 C C . ILE A 1 69 ? 6.629 8.258 -11.961 1.00 64.88 69 ILE A C 1
ATOM 516 O O . ILE A 1 69 ? 6.910 8.225 -10.758 1.00 64.88 69 ILE A O 1
ATOM 520 N N . GLU A 1 70 ? 7.560 8.163 -12.906 1.00 64.19 70 GLU A N 1
ATOM 521 C CA . GLU A 1 70 ? 8.987 8.127 -12.587 1.00 64.19 70 GLU A CA 1
ATOM 522 C C . GLU A 1 70 ? 9.485 9.518 -12.158 1.00 64.19 70 GLU A C 1
ATOM 524 O O . GLU A 1 70 ? 8.908 10.549 -12.512 1.00 64.19 70 GLU A O 1
ATOM 529 N N . MET A 1 71 ? 10.582 9.575 -11.387 1.00 57.62 71 MET A N 1
ATOM 530 C CA . MET A 1 71 ? 11.210 10.849 -11.012 1.00 57.62 71 MET A CA 1
ATOM 531 C C . MET A 1 71 ? 11.746 11.564 -12.263 1.00 57.62 71 MET A C 1
ATOM 533 O O . MET A 1 71 ? 12.890 11.355 -12.662 1.00 57.62 71 MET A O 1
ATOM 537 N N . GLY A 1 72 ? 10.917 12.408 -12.877 1.00 62.84 72 GLY A N 1
ATOM 538 C CA . GLY A 1 72 ? 11.245 13.153 -14.094 1.00 62.84 72 GLY A CA 1
ATOM 539 C C . GLY A 1 72 ? 10.065 13.407 -15.032 1.00 62.84 72 GLY A C 1
ATOM 540 O O . GLY A 1 72 ? 10.206 14.220 -15.943 1.00 62.84 72 GLY A O 1
ATOM 541 N N . GLU A 1 73 ? 8.922 12.756 -14.824 1.00 55.75 73 GLU A N 1
ATOM 542 C CA . GLU A 1 73 ? 7.702 13.050 -15.578 1.00 55.75 73 GLU A CA 1
ATOM 543 C C . GLU A 1 73 ? 6.998 14.302 -15.024 1.00 55.75 73 GLU A C 1
ATOM 545 O O . GLU A 1 73 ? 6.990 14.547 -13.814 1.00 55.75 73 GLU A O 1
ATOM 550 N N . GLU A 1 74 ? 6.452 15.132 -15.921 1.00 54.66 74 GLU A N 1
ATOM 551 C CA . GLU A 1 74 ? 5.608 16.264 -15.523 1.00 54.66 74 GLU A CA 1
ATOM 552 C C . GLU A 1 74 ? 4.289 15.743 -14.919 1.00 54.66 74 GLU A C 1
ATOM 554 O O . GLU A 1 74 ? 3.728 14.783 -15.451 1.00 54.66 74 GLU A O 1
ATOM 559 N N . PRO A 1 75 ? 3.807 16.347 -13.816 1.00 62.22 75 PRO A N 1
ATOM 560 C CA . PRO A 1 75 ? 2.578 15.932 -13.140 1.00 62.22 75 PRO A CA 1
ATOM 561 C C . PRO A 1 75 ? 1.297 16.221 -13.933 1.00 62.22 75 PRO A C 1
ATOM 563 O O . PRO A 1 75 ? 1.267 17.205 -14.709 1.00 62.22 75 PRO A O 1
#

Solvent-accessible surface area (backbone atoms only — not comparable to full-atom values): 4632 Å² total; per-residue (Å²): 131,84,91,77,67,60,77,43,80,41,68,26,62,66,62,100,56,41,42,54,57,44,50,51,51,50,54,51,47,25,65,77,67,68,31,39,34,32,39,32,24,49,55,70,64,50,50,54,50,53,66,73,45,94,64,74,97,61,58,64,47,77,43,76,34,85,77,75,88,56,101,82,63,84,131

Sequ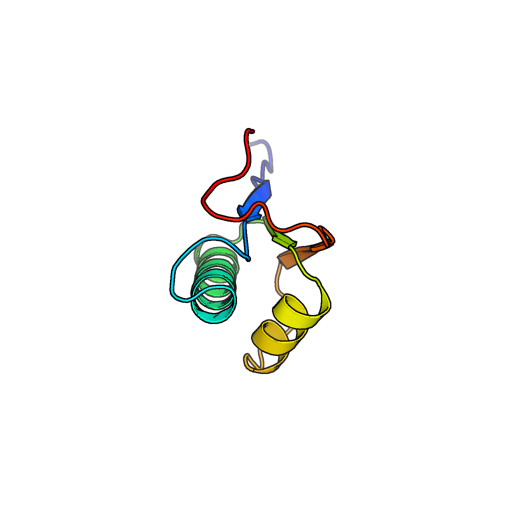ence (75 aa):
MSDFTPKIAVDAMGGDFAPEMVVRGAVLAAKQFSINIILVGNEDKIRKELGKSREGNLPVEICHAPEVIEMGEEP

Mean predicted aligned error: 6.48 Å